Protein AF-A0A358DP15-F1 (afdb_monomer_lite)

Structure (mmCIF, N/CA/C/O backbone):
data_AF-A0A358DP15-F1
#
_entry.id   AF-A0A358DP15-F1
#
loop_
_atom_site.group_PDB
_atom_site.id
_atom_site.type_symbol
_atom_site.label_atom_id
_atom_site.label_alt_id
_atom_site.label_comp_id
_atom_site.label_asym_id
_atom_site.label_entity_id
_atom_site.label_seq_id
_atom_site.pdbx_PDB_ins_code
_atom_site.Cartn_x
_atom_site.Cartn_y
_atom_site.Cartn_z
_atom_site.occupancy
_atom_site.B_iso_or_equiv
_atom_site.auth_seq_id
_atom_site.auth_comp_id
_atom_site.auth_asym_id
_atom_site.auth_atom_id
_atom_site.pdbx_PDB_model_num
ATOM 1 N N . MET A 1 1 ? -3.620 4.315 -2.352 1.00 86.88 1 MET A N 1
ATOM 2 C CA . MET A 1 1 ? -2.873 5.406 -1.689 1.00 86.88 1 MET A CA 1
ATOM 3 C C . MET A 1 1 ? -1.389 5.262 -1.964 1.00 86.88 1 MET A C 1
ATOM 5 O O . MET A 1 1 ? -0.851 4.169 -1.834 1.00 86.88 1 MET A O 1
ATOM 9 N N . ILE A 1 2 ? -0.744 6.356 -2.366 1.00 86.31 2 ILE A N 1
ATOM 10 C CA . ILE A 1 2 ? 0.709 6.430 -2.548 1.00 86.31 2 ILE A CA 1
ATOM 11 C C . ILE A 1 2 ? 1.260 7.390 -1.498 1.00 86.31 2 ILE A C 1
ATOM 13 O O . ILE A 1 2 ? 0.838 8.544 -1.446 1.00 86.31 2 ILE A O 1
ATOM 17 N N . ASN A 1 3 ? 2.198 6.927 -0.672 1.00 77.62 3 ASN A N 1
ATOM 18 C CA . ASN A 1 3 ? 2.912 7.794 0.255 1.00 77.62 3 ASN A CA 1
ATOM 19 C C . ASN A 1 3 ? 3.860 8.719 -0.538 1.00 77.62 3 ASN A C 1
ATOM 21 O O . ASN A 1 3 ? 4.819 8.219 -1.134 1.00 77.62 3 ASN A O 1
ATOM 25 N N . PRO A 1 4 ? 3.640 10.049 -0.539 1.00 76.50 4 PRO A N 1
ATOM 26 C CA . PRO A 1 4 ? 4.423 10.976 -1.353 1.00 76.50 4 PRO A CA 1
ATOM 27 C C . PRO A 1 4 ? 5.898 11.062 -0.940 1.00 76.50 4 PRO A C 1
ATOM 29 O O . PRO A 1 4 ? 6.718 11.495 -1.742 1.00 76.50 4 PRO A O 1
ATOM 32 N N . THR A 1 5 ? 6.260 10.654 0.280 1.00 76.19 5 THR A N 1
ATOM 33 C CA . THR A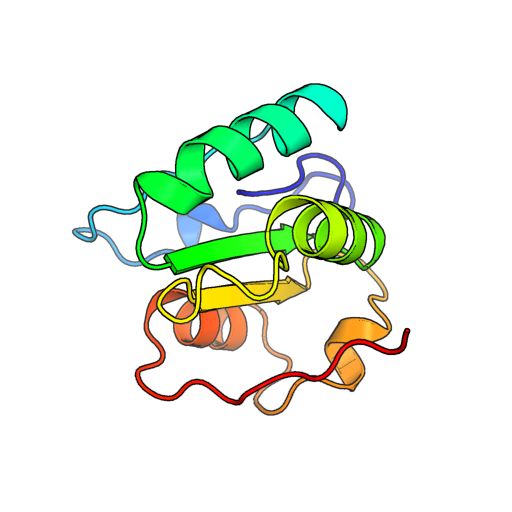 1 5 ? 7.649 10.701 0.766 1.00 76.19 5 THR A CA 1
ATOM 34 C C . THR A 1 5 ? 8.393 9.374 0.597 1.00 76.19 5 THR A C 1
ATOM 36 O O . THR A 1 5 ? 9.620 9.329 0.732 1.00 76.19 5 THR A O 1
ATOM 39 N N . ALA A 1 6 ? 7.694 8.287 0.248 1.00 70.50 6 ALA A N 1
ATOM 40 C CA . ALA A 1 6 ? 8.320 6.986 0.035 1.00 70.50 6 ALA A CA 1
ATOM 41 C C . ALA A 1 6 ? 9.269 7.008 -1.178 1.00 70.50 6 ALA A C 1
ATOM 43 O O . ALA A 1 6 ? 9.034 7.698 -2.172 1.00 70.50 6 ALA A O 1
ATOM 44 N N . GLY A 1 7 ? 10.380 6.268 -1.090 1.00 65.25 7 GLY A N 1
ATOM 45 C CA . GLY A 1 7 ? 11.310 6.097 -2.214 1.00 65.25 7 GLY A CA 1
ATOM 46 C C . GLY A 1 7 ? 11.942 7.402 -2.703 1.00 65.25 7 GLY A C 1
ATOM 47 O O . GLY A 1 7 ? 12.203 7.544 -3.896 1.00 65.25 7 GLY A O 1
ATOM 48 N N . ARG A 1 8 ? 12.155 8.369 -1.795 1.00 63.72 8 ARG A N 1
ATOM 49 C CA . ARG A 1 8 ? 12.613 9.743 -2.091 1.00 63.72 8 ARG A CA 1
ATOM 50 C C . ARG A 1 8 ? 11.628 10.573 -2.935 1.00 63.72 8 ARG A C 1
ATOM 52 O O . ARG A 1 8 ? 12.048 11.506 -3.614 1.00 63.72 8 ARG A O 1
ATOM 59 N N . GLY A 1 9 ? 10.339 10.228 -2.926 1.00 58.25 9 GLY A N 1
ATOM 60 C CA . GLY A 1 9 ? 9.264 11.018 -3.541 1.00 58.25 9 GLY A CA 1
ATOM 61 C C . GLY A 1 9 ? 9.232 11.033 -5.070 1.00 58.25 9 GLY A C 1
ATOM 62 O O . GLY A 1 9 ? 8.562 11.869 -5.667 1.00 58.25 9 GLY A O 1
ATOM 63 N N . ARG A 1 10 ? 9.945 10.107 -5.726 1.00 56.69 10 ARG A N 1
ATOM 64 C CA . ARG A 1 10 ? 10.012 9.996 -7.199 1.00 56.69 10 ARG A CA 1
ATOM 65 C C . ARG A 1 10 ? 9.233 8.808 -7.768 1.00 56.69 10 ARG A C 1
ATOM 67 O O . ARG A 1 10 ? 9.442 8.422 -8.915 1.00 56.69 10 ARG A O 1
ATOM 74 N N . GLN A 1 11 ? 8.360 8.200 -6.973 1.00 66.50 11 GLN A N 1
ATOM 75 C CA . GLN A 1 11 ? 7.628 7.002 -7.372 1.00 66.50 11 GLN A CA 1
ATOM 76 C C . GLN A 1 11 ? 6.484 7.361 -8.333 1.00 66.50 11 GLN A C 1
ATOM 78 O O . GLN A 1 11 ? 5.436 7.830 -7.903 1.00 66.50 11 GLN A O 1
ATOM 83 N N . ARG A 1 12 ? 6.684 7.116 -9.632 1.00 75.50 12 ARG A N 1
ATOM 84 C CA . ARG A 1 12 ? 5.657 7.212 -10.689 1.00 75.50 12 ARG A CA 1
ATOM 85 C C . ARG A 1 12 ? 4.879 5.898 -10.815 1.00 75.50 12 ARG A C 1
ATOM 87 O O . ARG A 1 12 ? 4.816 5.283 -11.874 1.00 75.50 12 ARG A O 1
ATOM 94 N N . LEU A 1 13 ? 4.349 5.410 -9.697 1.00 79.94 13 LEU A N 1
ATOM 95 C CA . LEU A 1 13 ? 3.630 4.131 -9.653 1.00 79.94 13 LEU A CA 1
ATOM 96 C C . LEU A 1 13 ? 2.339 4.166 -10.467 1.00 79.94 13 LEU A C 1
ATOM 98 O O . LEU A 1 13 ? 1.947 3.154 -11.035 1.00 79.94 13 LEU A O 1
ATOM 102 N N . GLU A 1 14 ? 1.706 5.332 -10.547 1.00 80.81 14 GLU A N 1
ATOM 103 C CA . GLU A 1 14 ? 0.521 5.554 -11.365 1.00 80.81 14 GLU A CA 1
ATOM 104 C C . GLU A 1 14 ? 0.754 5.246 -12.852 1.00 80.81 14 GLU A C 1
ATOM 106 O O . GLU A 1 14 ? -0.147 4.738 -13.506 1.00 80.81 14 GLU A O 1
ATOM 111 N N . GLU A 1 15 ? 1.971 5.450 -13.369 1.00 83.38 15 GLU A N 1
ATOM 112 C CA . GLU A 1 15 ? 2.329 5.140 -14.764 1.00 83.38 15 GLU A CA 1
ATOM 113 C C . GLU A 1 15 ? 2.425 3.628 -15.023 1.00 83.38 15 GLU A C 1
ATOM 115 O O . GLU A 1 15 ? 2.449 3.181 -16.168 1.00 83.38 15 GLU A O 1
ATOM 120 N N . LEU A 1 16 ? 2.499 2.825 -13.959 1.00 82.31 16 LEU A N 1
ATOM 121 C CA . LEU A 1 16 ? 2.553 1.367 -14.027 1.00 82.31 16 LEU A CA 1
ATOM 122 C C . LEU A 1 16 ? 1.170 0.722 -13.862 1.00 82.31 16 LEU A C 1
ATOM 124 O O . LEU A 1 16 ? 1.056 -0.499 -13.996 1.00 82.31 16 LEU A O 1
ATOM 128 N N . LEU A 1 17 ? 0.133 1.513 -13.564 1.00 80.25 17 LEU A N 1
ATOM 129 C CA . LEU A 1 17 ? -1.240 1.031 -13.490 1.00 80.25 17 LEU A CA 1
ATOM 130 C C . LEU A 1 17 ? -1.798 0.850 -14.908 1.00 80.25 17 LEU A C 1
ATOM 132 O O . LEU A 1 17 ? -1.671 1.753 -15.736 1.00 80.25 17 LEU A O 1
ATOM 136 N N . PRO A 1 18 ? -2.434 -0.291 -15.218 1.00 71.06 18 PRO A N 1
ATOM 137 C CA . PRO A 1 18 ? -3.053 -0.467 -16.518 1.00 71.06 18 PRO A CA 1
ATOM 138 C C . PRO A 1 18 ? -4.253 0.484 -16.667 1.00 71.06 18 PRO A C 1
ATOM 140 O O . PRO A 1 18 ? -5.015 0.676 -15.711 1.00 71.06 18 PRO A O 1
ATOM 143 N N . PRO A 1 19 ? -4.459 1.060 -17.863 1.00 69.94 19 PRO A N 1
ATOM 144 C CA . PRO A 1 19 ? -5.598 1.929 -18.130 1.00 69.94 19 PRO A CA 1
ATOM 145 C C . PRO A 1 19 ? -6.932 1.176 -17.982 1.00 69.94 19 PRO A C 1
ATOM 147 O O . PRO A 1 19 ? -6.986 -0.052 -18.049 1.00 69.94 19 PRO A O 1
ATOM 150 N N . GLY A 1 20 ? -8.025 1.920 -17.787 1.00 65.44 20 GLY A N 1
ATOM 151 C CA . GLY A 1 20 ? -9.393 1.382 -17.854 1.00 65.44 20 GLY A CA 1
ATOM 152 C C . GLY A 1 20 ? -9.925 0.708 -16.585 1.00 65.44 20 GLY A C 1
ATOM 153 O O . GLY A 1 20 ? -11.048 0.215 -16.595 1.00 65.44 20 GLY A O 1
ATOM 154 N N . HIS A 1 21 ? -9.171 0.712 -15.487 1.00 65.31 21 HIS A N 1
ATOM 155 C CA . HIS A 1 21 ? -9.650 0.211 -14.199 1.00 65.31 21 HIS A CA 1
ATOM 156 C C . HIS A 1 21 ? -10.111 1.386 -13.333 1.00 65.31 21 HIS A C 1
ATOM 158 O O . HIS A 1 21 ? -9.442 2.416 -13.298 1.00 65.31 21 HIS A O 1
ATOM 164 N N . GLY A 1 22 ? -11.244 1.241 -12.633 1.00 80.25 22 GLY A N 1
ATOM 165 C CA . GLY A 1 22 ? -11.792 2.234 -11.695 1.00 80.25 22 GLY A CA 1
ATOM 166 C C . GLY A 1 22 ? -10.938 2.392 -10.432 1.00 80.25 22 GLY A C 1
ATOM 167 O O . GLY A 1 22 ? -11.411 2.151 -9.325 1.00 80.25 22 GLY A O 1
ATOM 168 N N . ILE A 1 23 ? -9.658 2.719 -10.609 1.00 85.88 23 ILE A N 1
ATOM 169 C CA . ILE A 1 23 ? -8.657 2.862 -9.560 1.00 85.88 23 ILE A CA 1
ATOM 170 C C . ILE A 1 23 ? -8.544 4.340 -9.220 1.00 85.88 23 ILE A C 1
ATOM 172 O O . ILE A 1 23 ? -8.099 5.152 -10.029 1.00 85.88 23 ILE A O 1
ATOM 176 N N . GLU A 1 24 ? -8.902 4.673 -7.988 1.00 89.19 24 GLU A N 1
ATOM 177 C CA . GLU A 1 24 ? -8.665 5.995 -7.431 1.00 89.19 24 GLU A CA 1
ATOM 178 C C . GLU A 1 24 ? -7.255 6.059 -6.826 1.00 89.19 24 GLU A C 1
ATOM 180 O O . GLU A 1 24 ? -6.904 5.303 -5.912 1.00 89.19 24 GLU A O 1
ATOM 185 N N . VAL A 1 25 ? -6.420 6.961 -7.344 1.00 88.31 25 VAL A N 1
ATOM 186 C CA . VAL A 1 25 ? -5.057 7.175 -6.845 1.00 88.31 25 VAL A CA 1
ATOM 187 C C . VAL A 1 25 ? -5.009 8.465 -6.039 1.00 88.31 25 VAL A C 1
ATOM 189 O O . VAL A 1 25 ? -5.168 9.552 -6.582 1.00 88.31 25 VAL A O 1
ATOM 192 N N . VAL A 1 26 ? -4.721 8.344 -4.741 1.00 91.19 26 VAL A N 1
ATOM 193 C CA . VAL A 1 26 ? -4.606 9.490 -3.825 1.00 91.19 26 VAL A CA 1
ATOM 194 C C . VAL A 1 26 ? -3.241 9.520 -3.142 1.00 91.19 26 VAL A C 1
ATOM 196 O O . VAL A 1 26 ? -2.717 8.479 -2.720 1.00 91.19 26 VAL A O 1
ATOM 199 N N . ARG A 1 27 ? -2.688 10.733 -3.015 1.00 91.06 27 ARG A N 1
ATOM 200 C CA . ARG A 1 27 ? -1.465 11.068 -2.273 1.00 91.06 27 ARG A CA 1
ATOM 201 C C . ARG A 1 27 ? -1.826 11.973 -1.090 1.00 91.06 27 ARG A C 1
ATOM 203 O O . ARG A 1 27 ? -1.981 13.175 -1.292 1.00 91.06 27 ARG A O 1
ATOM 210 N N . PRO A 1 28 ? -2.011 11.426 0.121 1.00 90.31 28 PRO A N 1
ATOM 211 C CA . PRO A 1 28 ? -2.353 12.244 1.276 1.00 90.31 28 PRO A CA 1
ATOM 212 C C . PRO A 1 28 ? -1.188 13.181 1.642 1.00 90.31 28 PRO A C 1
ATOM 214 O O . PRO A 1 28 ? -0.037 12.740 1.627 1.00 90.31 28 PRO A O 1
ATOM 217 N N . PRO A 1 29 ? -1.461 14.453 1.987 1.00 88.88 29 PRO A N 1
ATOM 218 C CA . PRO A 1 29 ? -0.426 15.435 2.317 1.00 88.88 29 PRO A CA 1
ATOM 219 C C . PRO A 1 29 ? 0.173 15.242 3.718 1.00 88.88 29 PRO A C 1
ATOM 221 O O . PRO A 1 29 ? 1.221 15.807 4.016 1.00 88.88 29 PRO A O 1
ATOM 224 N N . SER A 1 30 ? -0.481 14.461 4.582 1.00 90.19 30 SER A N 1
ATOM 225 C CA . SER A 1 30 ? -0.028 14.175 5.943 1.00 90.19 30 SER A CA 1
ATOM 226 C C . SER A 1 30 ? -0.456 12.781 6.407 1.00 90.19 30 SER A C 1
ATOM 228 O O . SER A 1 30 ? -1.267 12.105 5.763 1.00 90.19 30 SER A O 1
ATOM 230 N N . VAL A 1 31 ? 0.085 12.357 7.550 1.00 89.94 31 VAL A N 1
ATOM 231 C CA . VAL A 1 31 ? -0.290 11.102 8.216 1.00 89.94 31 VAL A CA 1
ATOM 232 C C . VAL A 1 31 ? -1.754 11.147 8.658 1.00 89.94 31 VAL A C 1
ATOM 234 O O . VAL A 1 31 ? -2.484 10.180 8.464 1.00 89.94 31 VAL A O 1
ATOM 237 N N . GLU A 1 32 ? -2.211 12.279 9.185 1.00 92.06 32 GLU A N 1
ATOM 238 C CA . GLU A 1 32 ? -3.587 12.489 9.644 1.00 92.06 32 GLU A CA 1
ATOM 239 C C . GLU A 1 32 ? -4.569 12.382 8.476 1.00 92.06 32 GLU A C 1
ATOM 241 O O . GLU A 1 32 ? -5.575 11.683 8.578 1.00 92.06 32 GLU A O 1
ATOM 246 N N . ALA A 1 33 ? -4.243 12.994 7.332 1.00 93.12 33 ALA A N 1
ATOM 247 C CA . ALA A 1 33 ? -5.054 12.877 6.125 1.00 93.12 33 ALA A CA 1
ATOM 248 C C . ALA A 1 33 ? -5.130 11.423 5.634 1.00 93.12 33 ALA A C 1
ATOM 250 O O . ALA A 1 33 ? -6.197 10.962 5.232 1.00 93.12 33 ALA A O 1
ATOM 251 N N . ALA A 1 34 ? -4.024 10.675 5.706 1.00 92.56 34 ALA A N 1
ATOM 252 C CA . ALA A 1 34 ? -4.016 9.255 5.368 1.00 92.56 34 ALA A CA 1
ATOM 253 C C . ALA A 1 34 ? -4.908 8.428 6.313 1.00 92.56 34 ALA A C 1
ATOM 255 O O . ALA A 1 34 ? -5.683 7.603 5.832 1.00 92.56 34 ALA A O 1
ATOM 256 N N . LYS A 1 35 ? -4.856 8.677 7.632 1.00 91.38 35 LYS A N 1
ATOM 257 C CA . LYS A 1 35 ? -5.740 8.018 8.613 1.00 91.38 35 LYS A CA 1
ATOM 258 C C . LYS A 1 35 ? -7.212 8.280 8.306 1.00 91.38 35 LYS A C 1
ATOM 260 O O . LYS A 1 35 ? -7.993 7.334 8.258 1.00 91.38 35 LYS A O 1
ATOM 265 N N . SER A 1 36 ? -7.580 9.538 8.059 1.00 92.00 36 SER A N 1
ATOM 266 C CA . SER A 1 36 ? -8.960 9.910 7.725 1.00 92.00 36 SER A CA 1
ATOM 267 C C . SER A 1 36 ? -9.450 9.215 6.454 1.00 92.00 36 SER A C 1
ATOM 269 O O . SER A 1 36 ? -10.548 8.662 6.450 1.00 92.00 36 SER A O 1
ATOM 271 N N . LEU A 1 37 ? -8.616 9.155 5.408 1.00 94.12 37 LEU A N 1
ATOM 272 C CA . LEU A 1 37 ? -8.941 8.423 4.179 1.00 94.12 37 LEU A CA 1
ATOM 273 C C . LEU A 1 37 ? -9.148 6.930 4.437 1.00 94.12 37 LEU A C 1
ATOM 275 O O . LEU A 1 37 ? -10.096 6.354 3.921 1.00 94.12 37 LEU A O 1
ATOM 279 N N . PHE A 1 38 ? -8.306 6.290 5.251 1.00 92.12 38 PHE A N 1
ATOM 280 C CA . PHE A 1 38 ? -8.489 4.878 5.590 1.00 92.12 38 PHE A CA 1
ATOM 281 C C . PHE A 1 38 ? -9.813 4.619 6.320 1.00 92.12 38 PHE A C 1
ATOM 283 O O . PHE A 1 38 ? -10.518 3.668 5.976 1.00 92.12 38 PHE A O 1
ATOM 290 N N . GLN A 1 39 ? -10.190 5.490 7.260 1.00 89.69 39 GLN A N 1
ATOM 291 C CA . GLN A 1 39 ? -11.468 5.385 7.971 1.00 89.69 39 GLN A CA 1
ATOM 292 C C . GLN A 1 39 ? -12.676 5.547 7.048 1.00 89.69 39 GLN A C 1
ATOM 294 O O . GLN A 1 39 ? -13.684 4.866 7.224 1.00 89.69 39 GLN A O 1
ATOM 299 N N . GLU A 1 40 ? -12.577 6.414 6.045 1.00 91.12 40 GLU A N 1
ATOM 300 C CA . GLU A 1 40 ? -13.618 6.560 5.033 1.00 91.12 40 GLU A CA 1
ATOM 301 C C . GLU A 1 40 ? -13.662 5.341 4.094 1.00 91.12 40 GLU A C 1
ATOM 303 O O . GLU A 1 40 ? -14.713 4.744 3.842 1.00 91.12 40 GLU A O 1
ATOM 308 N N . TRP A 1 41 ? -12.502 4.942 3.576 1.00 92.00 41 TRP A N 1
ATOM 309 C CA . TRP A 1 41 ? -12.391 3.943 2.524 1.00 92.00 41 TRP A CA 1
ATOM 310 C C . TRP A 1 41 ? -12.719 2.530 2.968 1.00 92.00 41 TRP A C 1
ATOM 312 O O . TRP A 1 41 ? -13.214 1.759 2.143 1.00 92.00 41 TRP A O 1
ATOM 322 N N . ARG A 1 42 ? -12.505 2.185 4.244 1.00 88.38 42 ARG A N 1
ATOM 323 C CA . ARG A 1 42 ? -12.833 0.847 4.763 1.00 88.38 42 ARG A CA 1
ATOM 324 C C . ARG A 1 42 ? -14.301 0.466 4.546 1.00 88.38 42 ARG A C 1
ATOM 326 O O . ARG A 1 42 ? -14.618 -0.713 4.456 1.00 88.38 42 ARG A O 1
ATOM 333 N N . HIS A 1 43 ? -15.187 1.457 4.430 1.00 86.56 43 HIS A N 1
ATOM 334 C CA . HIS A 1 43 ? -16.616 1.258 4.182 1.00 86.56 43 HIS A CA 1
ATOM 335 C C . HIS A 1 43 ? -17.009 1.349 2.704 1.00 86.56 43 HIS A C 1
ATOM 337 O O . HIS A 1 43 ? -18.076 0.874 2.324 1.00 86.56 43 HIS A O 1
ATOM 343 N N . ARG A 1 44 ? -16.172 1.977 1.872 1.00 89.12 44 ARG A N 1
ATOM 344 C CA . ARG A 1 44 ? -16.492 2.314 0.475 1.00 89.12 44 ARG A CA 1
ATOM 345 C C . ARG A 1 44 ? -15.831 1.390 -0.538 1.00 89.12 44 ARG A C 1
ATOM 347 O O . ARG A 1 44 ? -16.336 1.242 -1.647 1.00 89.12 44 ARG A O 1
ATOM 354 N N . HIS A 1 45 ? -14.707 0.777 -0.175 1.00 89.69 45 HIS A N 1
ATOM 355 C CA . HIS A 1 45 ? -13.902 -0.021 -1.089 1.00 89.69 45 HIS A CA 1
ATOM 356 C C . HIS A 1 45 ? -13.746 -1.453 -0.587 1.00 89.69 45 HIS A C 1
ATOM 358 O O . HIS A 1 45 ? -13.580 -1.708 0.600 1.00 89.69 45 HIS A O 1
ATOM 364 N N . ARG A 1 46 ? -13.737 -2.405 -1.525 1.00 89.25 46 ARG A N 1
ATOM 365 C CA . ARG A 1 46 ? -13.428 -3.815 -1.228 1.00 89.25 46 ARG A CA 1
ATOM 366 C C . ARG A 1 46 ? -11.924 -4.076 -1.156 1.00 89.25 46 ARG A C 1
ATOM 368 O O . ARG A 1 46 ? -11.503 -5.077 -0.589 1.00 89.25 46 ARG A O 1
ATOM 375 N N . ARG A 1 47 ? -11.117 -3.190 -1.745 1.00 91.19 47 ARG A N 1
ATOM 376 C CA . ARG A 1 47 ? -9.662 -3.310 -1.815 1.00 91.19 47 ARG A CA 1
ATOM 377 C C . ARG A 1 47 ? -9.006 -1.950 -1.642 1.00 91.19 47 ARG A C 1
ATOM 379 O O . ARG A 1 47 ? -9.369 -1.001 -2.331 1.00 91.19 47 ARG A O 1
ATOM 386 N N . ILE A 1 48 ? -8.014 -1.883 -0.763 1.00 93.12 48 ILE A N 1
ATOM 387 C CA . ILE A 1 48 ? -7.168 -0.706 -0.568 1.00 93.12 48 ILE A CA 1
ATOM 388 C C . ILE A 1 48 ? -5.726 -1.116 -0.849 1.00 93.12 48 ILE A C 1
ATOM 390 O O . ILE A 1 48 ? -5.184 -2.009 -0.201 1.00 93.12 48 ILE A O 1
ATOM 394 N N . VAL A 1 49 ? -5.100 -0.452 -1.823 1.00 91.62 49 VAL A N 1
ATOM 395 C CA . VAL A 1 49 ? -3.691 -0.669 -2.174 1.00 91.62 49 VAL A CA 1
ATOM 396 C C . VAL A 1 49 ? -2.847 0.473 -1.628 1.00 91.62 49 VAL A C 1
ATOM 398 O O . VAL A 1 49 ? -3.160 1.648 -1.844 1.00 91.62 49 VAL A O 1
ATOM 401 N N . MET A 1 50 ? -1.767 0.136 -0.933 1.00 91.12 50 MET A N 1
ATOM 402 C CA . MET A 1 50 ? -0.839 1.084 -0.327 1.00 91.12 50 MET A CA 1
ATOM 403 C C . MET A 1 50 ? 0.533 0.948 -0.956 1.00 91.12 50 MET A C 1
ATOM 405 O O . MET A 1 50 ? 1.128 -0.128 -0.933 1.00 91.12 50 MET A O 1
ATOM 409 N N . ALA A 1 51 ? 1.056 2.058 -1.456 1.00 89.31 51 ALA A N 1
ATOM 410 C CA . ALA A 1 51 ? 2.436 2.163 -1.876 1.00 89.31 51 ALA A CA 1
ATOM 411 C C . ALA A 1 51 ? 3.232 2.977 -0.860 1.00 89.31 51 ALA A C 1
ATOM 413 O O . ALA A 1 51 ? 3.032 4.186 -0.727 1.00 89.31 51 ALA A O 1
ATOM 414 N N . GLY A 1 52 ? 4.120 2.313 -0.127 1.00 86.88 52 GLY A N 1
ATOM 415 C CA . GLY A 1 52 ? 4.854 2.936 0.967 1.00 86.88 52 GLY A CA 1
ATOM 416 C C . GLY A 1 52 ? 5.943 2.043 1.550 1.00 86.88 52 GLY A C 1
ATOM 417 O O . GLY A 1 52 ? 6.319 1.030 0.962 1.00 86.88 52 GLY A O 1
ATOM 418 N N . GLY A 1 53 ? 6.474 2.464 2.695 1.00 85.00 53 GLY A N 1
ATOM 419 C CA . GLY A 1 53 ? 7.327 1.633 3.547 1.00 85.00 53 GLY A CA 1
ATOM 420 C C . GLY A 1 53 ? 6.574 1.154 4.788 1.00 85.00 53 GLY A C 1
ATOM 421 O O . GLY A 1 53 ? 5.362 1.343 4.895 1.00 85.00 53 GLY A O 1
ATOM 422 N N . ASP A 1 54 ? 7.310 0.614 5.757 1.00 83.25 54 ASP A N 1
ATOM 423 C CA . ASP A 1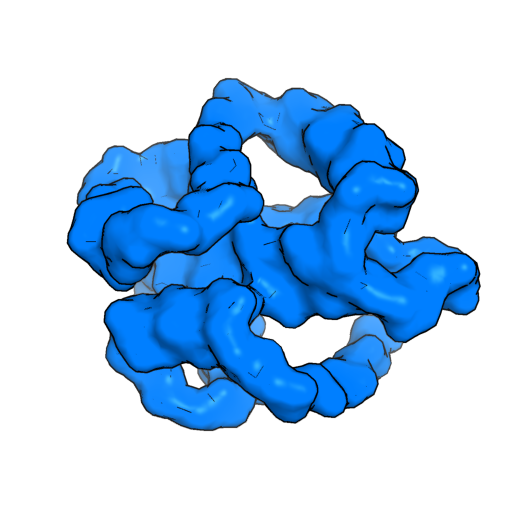 54 ? 6.732 -0.026 6.946 1.00 83.25 54 ASP A CA 1
ATOM 424 C C . ASP A 1 54 ? 5.847 0.925 7.760 1.00 83.25 54 ASP A C 1
ATOM 426 O O . ASP A 1 54 ? 4.763 0.539 8.180 1.00 83.25 54 ASP A O 1
ATOM 430 N N . GLY A 1 55 ? 6.222 2.203 7.880 1.00 86.19 55 GLY A N 1
ATOM 431 C CA . GLY A 1 55 ? 5.383 3.206 8.547 1.00 86.19 55 GLY A CA 1
ATOM 432 C C . GLY A 1 55 ? 4.021 3.422 7.871 1.00 86.19 55 GLY A C 1
ATOM 433 O O . GLY A 1 55 ? 3.023 3.632 8.551 1.00 86.19 55 GLY A O 1
ATOM 434 N N . THR A 1 56 ? 3.944 3.322 6.538 1.00 88.69 56 THR A N 1
ATOM 435 C CA . THR A 1 56 ? 2.666 3.400 5.807 1.00 88.69 56 THR A CA 1
ATOM 436 C C . THR A 1 56 ? 1.814 2.159 6.053 1.00 88.69 56 THR A C 1
ATOM 438 O O . THR A 1 56 ? 0.600 2.272 6.201 1.00 88.69 56 THR A O 1
ATOM 441 N N . PHE A 1 57 ? 2.439 0.984 6.118 1.00 87.25 57 PHE A N 1
ATOM 442 C CA . PHE A 1 57 ? 1.733 -0.269 6.376 1.00 87.25 57 PHE A CA 1
ATOM 443 C C . PHE A 1 57 ? 1.248 -0.360 7.821 1.00 87.25 57 PHE A C 1
ATOM 445 O O . PHE A 1 57 ? 0.103 -0.735 8.043 1.00 87.25 57 PHE A O 1
ATOM 452 N N . HIS A 1 58 ? 2.067 0.062 8.783 1.00 87.12 58 HIS A N 1
ATOM 453 C CA . HIS A 1 58 ? 1.683 0.166 10.186 1.00 87.12 58 HIS A CA 1
ATOM 454 C C . HIS A 1 58 ? 0.488 1.110 10.369 1.00 87.12 58 HIS A C 1
ATOM 456 O O . HIS A 1 58 ? -0.496 0.742 11.000 1.00 87.12 58 HIS A O 1
ATOM 462 N N . LEU A 1 59 ? 0.531 2.287 9.735 1.00 89.31 59 LEU A N 1
ATOM 463 C CA . LEU A 1 59 ? -0.563 3.256 9.768 1.00 89.31 59 LEU A CA 1
ATOM 464 C C . LEU A 1 59 ? -1.891 2.673 9.275 1.00 89.31 59 LEU A C 1
ATOM 466 O O . LEU A 1 59 ? -2.951 2.942 9.832 1.00 89.31 59 LEU A O 1
ATOM 470 N N . ALA A 1 60 ? -1.831 1.910 8.190 1.00 89.06 60 ALA A N 1
ATOM 471 C CA . ALA A 1 60 ? -3.012 1.299 7.619 1.00 89.06 60 ALA A CA 1
ATOM 472 C C . ALA A 1 60 ? -3.490 0.095 8.425 1.00 89.06 60 ALA A C 1
ATOM 474 O O . ALA A 1 60 ? -4.692 -0.099 8.535 1.00 89.06 60 ALA A O 1
ATOM 475 N N . ALA A 1 61 ? -2.578 -0.692 8.997 1.00 86.56 61 ALA A N 1
ATOM 476 C CA . ALA A 1 61 ? -2.930 -1.773 9.905 1.00 86.56 61 ALA A CA 1
ATOM 477 C C . ALA A 1 61 ? -3.722 -1.236 11.106 1.00 86.56 61 ALA A C 1
ATOM 479 O O . ALA A 1 61 ? -4.822 -1.716 11.356 1.00 86.56 61 ALA A O 1
ATOM 480 N N . ASP A 1 62 ? -3.219 -0.179 11.749 1.00 87.19 62 ASP A N 1
ATOM 481 C CA . ASP A 1 62 ? -3.880 0.517 12.863 1.00 87.19 62 ASP A CA 1
ATOM 482 C C . ASP A 1 62 ? -5.279 1.041 12.480 1.00 87.19 62 ASP A C 1
ATOM 484 O O . ASP A 1 62 ? -6.233 0.943 13.247 1.00 87.19 62 ASP A O 1
ATOM 488 N N . ALA A 1 63 ? -5.435 1.559 11.257 1.00 86.88 63 ALA A N 1
ATOM 489 C CA . ALA A 1 63 ? -6.699 2.142 10.807 1.00 86.88 63 ALA A CA 1
ATOM 490 C C . ALA A 1 63 ? -7.717 1.131 10.240 1.00 86.88 63 ALA A C 1
ATOM 492 O O . ALA A 1 63 ? -8.921 1.386 10.308 1.00 86.88 63 ALA A O 1
ATOM 493 N N . LEU A 1 64 ? -7.258 0.039 9.621 1.00 87.19 64 LEU A N 1
ATOM 494 C CA . LEU A 1 64 ? -8.084 -0.851 8.791 1.00 87.19 64 LEU A CA 1
ATOM 495 C C . LEU A 1 64 ? -8.264 -2.251 9.382 1.00 87.19 64 LEU A C 1
ATOM 497 O O . LEU A 1 64 ? -9.237 -2.922 9.040 1.00 87.19 64 LEU A O 1
ATOM 501 N N . VAL A 1 65 ? -7.349 -2.720 10.235 1.0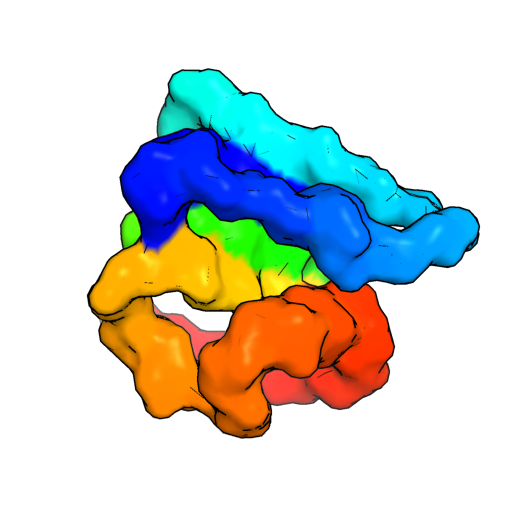0 80.00 65 VAL A N 1
ATOM 502 C CA . VAL A 1 65 ? -7.434 -4.058 10.834 1.00 80.00 65 VAL A CA 1
ATOM 503 C C . VAL A 1 65 ? -8.225 -3.966 12.133 1.00 80.00 65 VAL A C 1
ATOM 505 O O . VAL A 1 65 ? -7.685 -3.915 13.228 1.00 80.00 65 VAL A O 1
ATOM 508 N N . ASP A 1 66 ? -9.547 -3.933 11.984 1.00 76.31 66 ASP A N 1
ATOM 509 C CA . ASP A 1 66 ? -10.502 -3.790 13.089 1.00 76.31 66 ASP A CA 1
ATOM 510 C C . ASP A 1 66 ? -11.113 -5.126 13.559 1.00 76.31 66 ASP A C 1
ATOM 512 O O . ASP A 1 66 ? -11.945 -5.148 14.467 1.00 76.31 66 ASP A O 1
ATOM 516 N N . GLY A 1 67 ? -10.751 -6.241 12.910 1.00 69.44 67 GLY A N 1
ATOM 517 C CA . GLY A 1 67 ? -11.324 -7.573 13.147 1.00 69.44 67 GLY A CA 1
ATOM 518 C C . GLY A 1 67 ? -12.804 -7.715 12.757 1.00 69.44 67 GLY A C 1
ATOM 519 O O . GLY A 1 67 ? -13.400 -8.767 12.978 1.00 69.44 67 GLY A O 1
ATOM 520 N N . ARG A 1 68 ? -13.414 -6.671 12.183 1.00 70.19 68 ARG A N 1
ATOM 521 C CA . ARG A 1 68 ? -14.853 -6.557 11.886 1.00 70.19 68 ARG A CA 1
ATOM 522 C C . ARG A 1 68 ? -15.142 -6.353 10.399 1.00 70.19 68 ARG A C 1
ATOM 524 O O . ARG A 1 68 ? -16.296 -6.462 9.992 1.00 70.19 68 ARG A O 1
ATOM 531 N N . SER A 1 69 ? -14.110 -6.113 9.593 1.00 75.38 69 SER A N 1
ATOM 532 C CA . SER A 1 69 ? -14.196 -5.884 8.147 1.00 75.38 69 SER A CA 1
ATOM 533 C C . SER A 1 69 ? -13.571 -7.038 7.333 1.00 75.38 69 SER A C 1
ATOM 535 O O . SER A 1 69 ? -12.602 -6.818 6.606 1.00 75.38 69 SER A O 1
ATOM 537 N N . PRO A 1 70 ? -14.102 -8.282 7.396 1.00 72.56 70 PRO A N 1
ATOM 538 C CA . PRO A 1 70 ? -13.465 -9.467 6.798 1.00 72.56 70 PRO A CA 1
ATOM 539 C C . PRO A 1 70 ? -13.406 -9.442 5.263 1.00 72.56 70 PRO A C 1
ATOM 541 O O . PRO A 1 70 ? -12.694 -10.234 4.653 1.00 72.56 70 PRO A O 1
ATOM 544 N N . HIS A 1 71 ? -14.169 -8.554 4.624 1.00 81.25 71 HIS A N 1
ATOM 545 C CA . HIS A 1 71 ? -14.223 -8.428 3.168 1.00 81.25 71 HIS A CA 1
ATOM 546 C C . HIS A 1 71 ? -13.249 -7.390 2.606 1.00 81.25 71 HIS A C 1
ATOM 548 O O . HIS A 1 71 ? -13.114 -7.302 1.384 1.00 81.25 71 HIS A O 1
ATOM 554 N N . LEU A 1 72 ? -12.600 -6.597 3.465 1.00 88.50 72 LEU A N 1
ATOM 555 C CA . LEU A 1 72 ? -11.635 -5.597 3.035 1.00 88.50 72 LEU A CA 1
ATOM 556 C C . LEU A 1 72 ? -10.294 -6.266 2.732 1.00 88.50 72 LEU A C 1
ATOM 558 O O . LEU A 1 72 ? -9.671 -6.882 3.593 1.00 88.50 72 LEU A O 1
ATOM 562 N N . GLN A 1 73 ? -9.833 -6.114 1.497 1.00 90.31 73 GLN A N 1
ATOM 563 C CA . GLN A 1 73 ? -8.562 -6.655 1.037 1.00 90.31 73 GLN A CA 1
ATOM 564 C C . GLN A 1 73 ? -7.490 -5.568 1.035 1.00 90.31 73 GLN A C 1
ATOM 566 O O . GLN A 1 73 ? -7.712 -4.459 0.544 1.00 90.31 73 GLN A O 1
ATOM 571 N N . LEU A 1 74 ? -6.303 -5.901 1.539 1.00 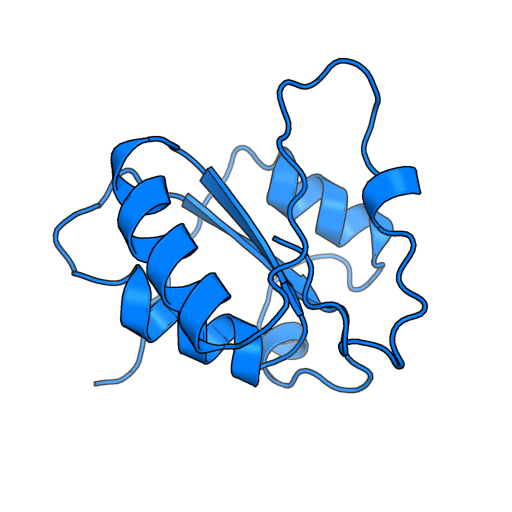89.44 74 LEU A N 1
ATOM 572 C CA . LEU A 1 74 ? -5.170 -4.983 1.581 1.00 89.44 74 LEU A CA 1
ATOM 573 C C . LEU A 1 74 ? -4.101 -5.419 0.581 1.00 89.44 74 LEU A C 1
ATOM 575 O O . LEU A 1 74 ? -3.583 -6.531 0.647 1.00 89.44 74 LEU A O 1
ATOM 579 N N . GLY A 1 75 ? -3.772 -4.522 -0.346 1.00 89.69 75 GLY A N 1
ATOM 580 C CA . GLY A 1 75 ? -2.656 -4.673 -1.271 1.00 89.69 75 GLY A CA 1
ATOM 581 C C . GLY A 1 75 ? -1.473 -3.832 -0.810 1.00 89.69 75 GLY A C 1
ATOM 582 O O . GLY A 1 75 ? -1.631 -2.659 -0.475 1.00 89.69 75 GLY A O 1
ATOM 583 N N . LEU A 1 76 ? -0.276 -4.409 -0.807 1.00 87.06 76 LEU A N 1
ATOM 584 C CA . LEU A 1 76 ? 0.930 -3.741 -0.321 1.00 87.06 76 LEU A CA 1
ATOM 585 C C . LEU A 1 76 ? 1.956 -3.664 -1.446 1.00 87.06 76 LEU A C 1
ATOM 587 O O . LEU A 1 76 ? 2.286 -4.677 -2.068 1.00 87.06 76 LEU A O 1
ATOM 591 N N . VAL A 1 77 ? 2.464 -2.462 -1.695 1.00 87.25 77 VAL A N 1
ATOM 592 C CA . VAL A 1 77 ? 3.477 -2.175 -2.710 1.00 87.25 77 VAL A CA 1
ATOM 593 C C . VAL A 1 77 ? 4.660 -1.487 -2.022 1.00 87.25 77 VAL A C 1
ATOM 595 O O . VAL A 1 77 ? 4.515 -0.378 -1.503 1.00 87.25 77 VAL A O 1
ATOM 598 N N . PRO A 1 78 ? 5.834 -2.129 -1.969 1.00 80.31 78 PRO A N 1
ATOM 599 C CA . PRO A 1 78 ? 7.012 -1.581 -1.316 1.00 80.31 78 PRO A CA 1
ATOM 600 C C . PRO A 1 78 ? 7.572 -0.436 -2.162 1.00 80.31 78 PRO A C 1
ATOM 602 O O . PRO A 1 78 ? 8.231 -0.637 -3.178 1.00 80.31 78 PRO A O 1
ATOM 605 N N . ALA A 1 79 ? 7.303 0.787 -1.730 1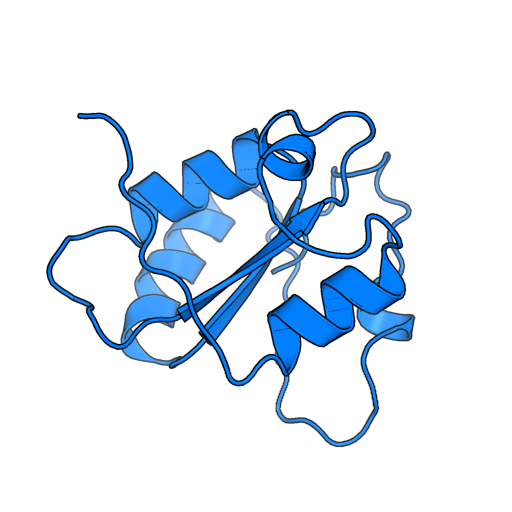.00 77.81 79 ALA A N 1
ATOM 606 C CA . ALA A 1 79 ? 7.791 2.006 -2.367 1.00 77.81 79 ALA A CA 1
ATOM 607 C C . ALA A 1 79 ? 9.028 2.591 -1.652 1.00 77.81 79 ALA A C 1
ATOM 609 O O . ALA A 1 79 ? 9.544 3.633 -2.043 1.00 77.81 79 ALA A O 1
ATOM 610 N N . GLY A 1 80 ? 9.494 1.969 -0.563 1.00 68.94 80 GLY A N 1
ATOM 611 C CA . GLY A 1 80 ? 10.659 2.405 0.219 1.00 68.94 80 GLY A CA 1
ATOM 612 C C . GLY A 1 80 ? 11.982 1.763 -0.217 1.00 68.94 80 GLY A C 1
ATOM 613 O O . GLY A 1 80 ? 11.999 0.787 -0.956 1.00 68.94 80 GLY A O 1
ATOM 614 N N . THR A 1 81 ? 13.108 2.280 0.285 1.00 62.53 81 THR A N 1
ATOM 615 C CA . THR A 1 81 ? 14.467 1.764 0.001 1.00 62.53 81 THR A CA 1
ATOM 616 C C . THR A 1 81 ? 14.868 0.542 0.840 1.00 62.53 81 THR A C 1
ATOM 618 O O . THR A 1 81 ? 15.968 0.028 0.676 1.00 62.53 81 THR A O 1
ATOM 621 N N . GLY A 1 82 ? 13.997 0.073 1.734 1.00 61.41 82 GLY A N 1
ATOM 622 C CA . GLY A 1 82 ? 14.269 -1.050 2.632 1.00 61.41 82 GLY A CA 1
ATOM 623 C C . GLY A 1 82 ? 13.093 -1.311 3.563 1.00 61.41 82 GLY A C 1
ATOM 624 O O . GLY A 1 82 ? 13.211 -1.091 4.756 1.00 61.41 82 GLY A O 1
ATOM 625 N N . SER A 1 83 ? 11.942 -1.694 3.006 1.00 65.50 83 SER A N 1
ATOM 626 C CA . SER A 1 83 ? 10.807 -2.138 3.823 1.00 65.50 83 SER A CA 1
ATOM 627 C C . SER A 1 83 ? 11.092 -3.556 4.305 1.00 65.50 83 SER A C 1
ATOM 629 O O . SER A 1 83 ? 11.220 -4.467 3.483 1.00 65.50 83 SER A O 1
ATOM 631 N N . ASP A 1 84 ? 11.206 -3.747 5.616 1.00 69.50 84 ASP A N 1
ATOM 632 C CA . ASP A 1 84 ? 11.359 -5.079 6.208 1.00 69.50 84 ASP A CA 1
ATOM 633 C C . ASP A 1 84 ? 10.149 -5.947 5.874 1.00 69.50 84 ASP A C 1
ATOM 635 O O . ASP A 1 84 ? 10.284 -7.120 5.521 1.00 69.50 84 ASP A O 1
ATOM 639 N N . PHE A 1 85 ? 8.971 -5.325 5.850 1.00 69.50 85 PHE A N 1
ATOM 640 C CA . PHE A 1 85 ? 7.724 -5.981 5.498 1.00 69.50 85 PHE A CA 1
ATOM 641 C C . PHE A 1 85 ? 7.711 -6.508 4.053 1.00 69.50 85 PHE A C 1
ATOM 643 O O . PHE A 1 85 ? 7.071 -7.516 3.761 1.00 69.50 85 PHE A O 1
ATOM 650 N N . ASN A 1 86 ? 8.464 -5.887 3.136 1.00 68.62 86 ASN A N 1
ATOM 651 C CA . ASN A 1 86 ? 8.607 -6.374 1.763 1.00 68.62 86 ASN A CA 1
ATOM 652 C C . ASN A 1 86 ? 9.229 -7.778 1.700 1.00 68.62 86 ASN A C 1
ATOM 654 O O . ASN A 1 86 ? 8.805 -8.604 0.892 1.00 68.62 86 ASN A O 1
ATOM 658 N N . ARG A 1 87 ? 10.214 -8.054 2.563 1.00 72.62 87 ARG A N 1
ATOM 659 C CA . ARG A 1 87 ? 10.930 -9.340 2.585 1.00 72.62 87 ARG A CA 1
ATOM 660 C C . ARG A 1 87 ? 10.046 -10.495 3.044 1.00 72.62 87 ARG A C 1
ATOM 662 O O . ARG A 1 87 ? 10.292 -11.633 2.666 1.00 72.62 87 ARG A O 1
ATOM 669 N N . CYS A 1 88 ? 9.022 -10.197 3.837 1.00 74.06 88 CYS A N 1
ATOM 670 C CA . CYS A 1 88 ? 8.092 -11.190 4.365 1.00 74.06 88 CYS A CA 1
ATOM 671 C C . CYS A 1 88 ? 6.928 -11.490 3.411 1.00 74.06 88 CYS A C 1
ATOM 673 O O . CYS A 1 88 ? 6.161 -12.419 3.662 1.00 74.06 88 CYS A O 1
ATOM 675 N N . LEU A 1 89 ? 6.758 -10.704 2.343 1.00 72.12 89 LEU A N 1
ATOM 676 C CA . LEU A 1 89 ? 5.653 -10.881 1.410 1.00 72.12 89 LEU A CA 1
ATOM 677 C C . LEU A 1 89 ? 6.038 -11.865 0.295 1.00 72.12 89 LEU A C 1
ATOM 679 O O . LEU A 1 89 ? 7.102 -11.715 -0.308 1.00 72.12 89 LEU A O 1
ATOM 683 N N . PRO A 1 90 ? 5.184 -12.864 0.009 1.00 71.94 90 PRO A N 1
ATOM 684 C CA . PRO A 1 90 ? 5.455 -13.840 -1.035 1.00 71.94 90 PRO A CA 1
ATOM 685 C C . PRO A 1 90 ? 5.391 -13.196 -2.426 1.00 71.94 90 PRO A C 1
ATOM 687 O O . PRO A 1 90 ? 4.655 -12.232 -2.648 1.00 71.94 90 PRO A O 1
ATOM 690 N N . GLY A 1 91 ? 6.119 -13.780 -3.379 1.00 73.56 91 GLY A N 1
ATOM 691 C CA . GLY A 1 91 ? 6.088 -13.388 -4.789 1.00 73.56 91 GLY A CA 1
ATOM 692 C C . GLY A 1 91 ? 7.320 -12.614 -5.259 1.00 73.56 91 GLY A C 1
ATOM 693 O O . GLY A 1 91 ? 8.347 -12.552 -4.582 1.00 73.56 91 GLY A O 1
ATOM 694 N N . ASP A 1 92 ? 7.216 -12.063 -6.468 1.00 74.62 92 ASP A N 1
ATOM 695 C CA . ASP A 1 92 ? 8.295 -11.330 -7.133 1.00 74.62 92 ASP A CA 1
ATOM 696 C C . ASP A 1 92 ? 8.581 -10.000 -6.414 1.00 74.62 92 ASP A C 1
ATOM 698 O O . ASP A 1 92 ? 7.669 -9.273 -6.025 1.00 74.62 92 ASP A O 1
ATOM 702 N N . GLN A 1 93 ? 9.861 -9.670 -6.247 1.00 72.56 93 GLN A N 1
ATOM 703 C CA . GLN A 1 93 ? 10.330 -8.422 -5.639 1.00 72.56 93 GLN A CA 1
ATOM 704 C C . GLN A 1 93 ? 10.346 -7.249 -6.638 1.00 72.56 93 GLN A C 1
ATOM 706 O O . GLN A 1 93 ? 10.593 -6.102 -6.258 1.00 72.56 93 GLN A O 1
ATOM 711 N N . ASN A 1 94 ? 10.057 -7.506 -7.915 1.00 82.19 94 ASN A N 1
ATOM 712 C CA . ASN A 1 94 ? 9.894 -6.488 -8.938 1.00 82.19 94 ASN A CA 1
ATOM 713 C C . ASN A 1 94 ? 8.684 -5.585 -8.644 1.00 82.19 94 ASN A C 1
ATOM 715 O O . ASN A 1 94 ? 7.553 -6.047 -8.496 1.00 82.19 94 ASN A O 1
ATOM 719 N N . LEU A 1 95 ? 8.908 -4.267 -8.638 1.00 80.19 95 LEU A N 1
ATOM 720 C CA . LEU A 1 95 ? 7.889 -3.269 -8.303 1.00 80.19 95 LEU A CA 1
ATOM 721 C C . LEU A 1 95 ? 6.630 -3.352 -9.182 1.00 80.19 95 LEU A C 1
ATOM 723 O O . LEU A 1 95 ? 5.521 -3.219 -8.667 1.00 80.19 95 LEU A O 1
ATOM 727 N N . ARG A 1 96 ? 6.781 -3.585 -10.494 1.00 83.75 96 ARG A N 1
ATOM 728 C CA . ARG A 1 96 ? 5.644 -3.695 -11.421 1.00 83.75 96 ARG A CA 1
ATOM 729 C C . ARG A 1 96 ? 4.839 -4.957 -11.136 1.00 83.75 96 ARG A C 1
ATOM 731 O O . ARG A 1 96 ? 3.620 -4.869 -11.027 1.00 83.75 96 ARG A O 1
ATOM 738 N N . ALA A 1 97 ? 5.510 -6.098 -10.983 1.00 84.56 97 ALA A N 1
ATOM 739 C CA . ALA A 1 97 ? 4.849 -7.360 -10.658 1.00 84.56 97 ALA A CA 1
ATOM 740 C C . ALA A 1 97 ? 4.103 -7.260 -9.318 1.00 84.56 97 ALA A C 1
ATOM 742 O O . ALA A 1 97 ? 2.944 -7.657 -9.213 1.00 84.56 97 ALA A O 1
ATOM 743 N N . ARG A 1 98 ? 4.720 -6.623 -8.316 1.00 85.69 98 ARG A N 1
ATOM 744 C CA . ARG A 1 98 ? 4.094 -6.350 -7.018 1.00 85.69 98 ARG A CA 1
ATOM 745 C C . ARG A 1 98 ? 2.882 -5.442 -7.108 1.00 85.69 98 ARG A C 1
ATOM 747 O O . ARG A 1 98 ? 1.875 -5.726 -6.467 1.00 85.69 98 ARG A O 1
ATOM 754 N N . LEU A 1 99 ? 2.969 -4.362 -7.880 1.00 86.88 99 LEU A N 1
ATOM 755 C CA . LEU A 1 99 ? 1.835 -3.474 -8.105 1.00 86.88 99 LEU A CA 1
ATOM 756 C C . LEU A 1 99 ? 0.687 -4.227 -8.784 1.00 86.88 99 LEU A C 1
ATOM 758 O O . LEU A 1 99 ? -0.446 -4.142 -8.321 1.00 86.88 99 LEU A O 1
ATOM 762 N N . GLN A 1 100 ? 0.975 -5.010 -9.825 1.00 87.06 100 GLN A N 1
ATOM 763 C CA . GLN A 1 100 ? -0.035 -5.821 -10.503 1.00 87.06 100 GLN A CA 1
ATOM 764 C C . GLN A 1 100 ? -0.677 -6.843 -9.563 1.00 87.06 100 GLN A C 1
ATOM 766 O O . GLN A 1 100 ? -1.900 -6.931 -9.522 1.00 87.06 100 GLN A O 1
ATOM 771 N N . LEU A 1 101 ? 0.111 -7.555 -8.757 1.00 87.38 101 LEU A N 1
ATOM 772 C CA . LEU A 1 101 ? -0.415 -8.505 -7.777 1.00 87.38 101 LEU A CA 1
ATOM 773 C C . LEU A 1 101 ? -1.283 -7.807 -6.721 1.00 87.38 101 LEU A C 1
ATOM 775 O O . LEU A 1 101 ? -2.383 -8.264 -6.427 1.00 87.38 101 LEU A O 1
ATOM 779 N N . ALA A 1 102 ? -0.822 -6.682 -6.172 1.00 88.88 102 ALA A N 1
ATOM 780 C CA . ALA A 1 102 ? -1.556 -5.943 -5.149 1.00 88.88 102 ALA A CA 1
ATOM 781 C C . ALA A 1 102 ? -2.885 -5.374 -5.671 1.00 88.88 102 ALA A C 1
ATOM 783 O O . ALA A 1 102 ? -3.853 -5.285 -4.918 1.00 88.88 102 ALA A O 1
ATOM 784 N N . VAL A 1 103 ? -2.934 -4.983 -6.947 1.00 88.12 103 VAL A N 1
ATOM 785 C CA . VAL A 1 103 ? -4.127 -4.390 -7.562 1.00 88.12 103 VAL A CA 1
ATOM 786 C C . VAL A 1 103 ? -5.075 -5.457 -8.112 1.00 88.12 103 VAL A C 1
ATOM 788 O O . VAL A 1 103 ? -6.276 -5.349 -7.872 1.00 88.12 103 VAL A O 1
ATOM 791 N N . PHE A 1 104 ? -4.570 -6.497 -8.780 1.00 87.06 104 PHE A N 1
ATOM 792 C CA . PHE A 1 104 ? -5.373 -7.461 -9.553 1.00 87.06 104 PHE A CA 1
ATOM 793 C C . PHE A 1 104 ? -5.342 -8.891 -9.030 1.00 87.06 104 PHE A C 1
ATOM 795 O O . PHE A 1 104 ? -6.098 -9.717 -9.524 1.00 87.06 104 PHE A O 1
ATOM 802 N N . GLY A 1 105 ? -4.508 -9.205 -8.038 1.00 86.81 105 GLY A N 1
ATOM 803 C CA . GLY A 1 105 ? -4.422 -10.560 -7.501 1.00 86.81 105 GLY A CA 1
ATOM 804 C C 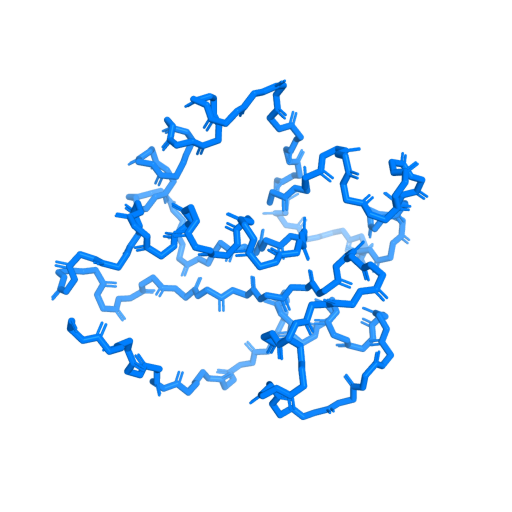. GLY A 1 105 ? -5.789 -11.064 -7.044 1.00 86.81 105 GLY A C 1
ATOM 805 O O . GLY A 1 105 ? -6.516 -10.348 -6.355 1.00 86.81 105 GLY A O 1
ATOM 806 N N . GLU A 1 106 ? -6.149 -12.278 -7.440 1.00 85.56 106 GLU A N 1
ATOM 807 C CA . GLU A 1 106 ? -7.429 -12.899 -7.073 1.00 85.56 106 GLU A CA 1
ATOM 808 C C . GLU A 1 106 ? -7.329 -13.684 -5.760 1.00 85.56 106 GLU A C 1
ATOM 810 O O . GLU A 1 106 ? -8.321 -13.881 -5.060 1.00 85.56 106 GLU A O 1
ATOM 815 N N . HIS A 1 107 ? -6.111 -14.082 -5.390 1.00 84.56 107 HIS A N 1
ATOM 816 C CA . HIS A 1 107 ? -5.831 -14.800 -4.156 1.00 84.56 107 HIS A CA 1
ATOM 817 C C . HIS A 1 107 ? -5.389 -13.842 -3.052 1.00 84.56 107 HIS A C 1
ATOM 819 O O . HIS A 1 107 ? -4.484 -13.027 -3.229 1.00 84.56 107 HIS A O 1
ATOM 825 N N . THR A 1 108 ? -6.013 -13.977 -1.885 1.00 84.81 108 THR A N 1
ATOM 826 C CA . THR A 1 108 ? -5.640 -13.260 -0.665 1.00 84.81 108 THR A CA 1
ATOM 827 C C . THR A 1 108 ? -5.247 -14.254 0.411 1.00 84.81 108 THR A C 1
ATOM 829 O O . THR A 1 108 ? -5.937 -15.254 0.608 1.00 84.81 108 THR A O 1
ATOM 832 N N . HIS A 1 109 ? -4.178 -13.956 1.144 1.00 81.94 109 HIS A N 1
ATOM 833 C CA . HIS A 1 109 ? -3.765 -14.750 2.295 1.00 81.94 109 HIS A CA 1
ATOM 834 C C . HIS A 1 109 ? -4.147 -14.022 3.586 1.00 81.94 109 HIS A C 1
ATOM 836 O O . HIS A 1 109 ? -3.890 -12.819 3.689 1.00 81.94 109 HIS A O 1
ATOM 842 N N . PRO A 1 110 ? -4.748 -14.711 4.571 1.00 78.19 110 PRO A N 1
ATOM 843 C CA . PRO A 1 110 ? -4.984 -14.113 5.874 1.00 78.19 110 PRO A CA 1
ATOM 844 C C . PRO A 1 110 ? -3.638 -13.790 6.529 1.00 78.19 110 PRO A C 1
ATOM 846 O O . PRO A 1 110 ? -2.764 -14.651 6.633 1.00 78.19 110 PRO A O 1
ATOM 849 N N . LEU A 1 111 ? -3.478 -12.547 6.976 1.00 76.06 111 LEU A N 1
ATOM 850 C CA . LEU A 1 111 ? -2.314 -12.101 7.729 1.00 76.06 111 LEU A CA 1
ATOM 851 C C . LEU A 1 111 ? -2.713 -11.965 9.199 1.00 76.06 111 LEU A C 1
ATOM 853 O O . LEU A 1 111 ? -3.676 -11.267 9.512 1.00 76.06 111 LEU A O 1
ATOM 857 N N . ARG A 1 112 ? -1.967 -12.612 10.099 1.00 75.00 112 ARG A N 1
ATOM 858 C CA . ARG A 1 112 ? -2.076 -12.341 11.535 1.00 75.00 112 ARG A CA 1
ATOM 859 C C . ARG A 1 112 ? -1.069 -11.269 11.916 1.00 75.00 112 ARG A C 1
ATOM 861 O O . ARG A 1 112 ? 0.123 -11.437 11.675 1.00 75.00 112 ARG A O 1
ATOM 868 N N . LEU A 1 113 ? -1.566 -10.179 12.483 1.00 70.00 113 LEU A N 1
ATOM 869 C CA . LEU A 1 113 ? -0.735 -9.183 13.146 1.00 70.00 113 LEU A CA 1
ATOM 870 C C . LEU A 1 113 ? -0.504 -9.643 14.588 1.00 70.00 113 LEU A C 1
ATOM 872 O O . LEU A 1 113 ? -1.399 -10.244 15.181 1.00 70.00 113 LEU A O 1
ATOM 876 N N . ALA A 1 114 ? 0.706 -9.436 15.105 1.00 69.94 114 ALA A N 1
ATOM 877 C CA . ALA A 1 114 ? 1.000 -9.702 16.509 1.00 69.94 114 ALA A CA 1
ATOM 878 C C . ALA A 1 114 ? 0.228 -8.706 17.389 1.00 69.94 114 ALA A C 1
ATOM 880 O O . ALA A 1 114 ? 0.111 -7.539 17.010 1.00 69.94 114 ALA A O 1
ATOM 881 N N . GLU A 1 115 ? -0.315 -9.203 18.503 1.00 54.91 115 GLU A N 1
ATOM 882 C CA . GLU A 1 115 ? -0.998 -8.409 19.537 1.00 54.91 115 GLU A CA 1
ATOM 883 C C . GLU A 1 115 ? -0.026 -7.513 20.313 1.00 54.91 115 GLU A C 1
ATOM 885 O O . GLU A 1 115 ? 1.130 -7.947 20.540 1.00 54.91 115 GLU A O 1
#

Foldseek 3Di:
DEACPALNNPDPVVVLDDPDDPDDDDHQPDLVSLLVCLLVVLVVDLEDEYEHAPVRVVSNCVRNVPVPSPSRHYQYADRHPDHPVLVVDDDDSDRSVSSCCSVPNPDDDDDDDDD

Secondary structure (DSSP, 8-state):
-B-TTGGGG---GGGGSPTTS-------SSHHHHHHHHHHHHHH-SEEEEEE-HHHHHHHHHHH--SS-TT-EEEEEE-SS--HHHHTS-S---HHHHHHHHHH-S-----PPP-

Radius of gyration: 13.26 Å; chains: 1; bounding box: 31×30×38 Å

pLDDT: mean 81.36, std 9.39, range [54.91, 94.12]

Sequence (115 aa):
MINPTAGRGRQRLEELLPPGHGIEVVRPPSVEAAKSLFQEWRHRHRRIVMAGGDGTFHLAADALVDGRSPHLQLGLVPAGTGSDFNRCLPGDQNLRARLQLAVFGEHTHPLRLAE